Protein AF-A0A536VC87-F1 (afdb_monomer_lite)

Sequence (57 aa):
MITILDLKAEFAKLTLLRGRTPQTTEVERKGSGAFATLAPFRDGNIFSAKFAGDGAW

Structure (mmCIF, N/CA/C/O backbone):
data_AF-A0A536VC87-F1
#
_entry.id   AF-A0A536VC87-F1
#
loop_
_atom_site.group_PDB
_atom_site.id
_atom_site.type_symbol
_atom_site.label_atom_id
_atom_site.label_alt_id
_atom_site.label_comp_id
_atom_site.label_asym_id
_atom_site.label_entity_id
_atom_site.label_seq_id
_atom_site.pdbx_PDB_ins_code
_atom_site.Cartn_x
_atom_site.Cartn_y
_atom_site.Cartn_z
_atom_site.occupancy
_atom_site.B_iso_or_equiv
_atom_site.auth_seq_id
_atom_site.auth_comp_id
_atom_site.auth_asym_id
_atom_site.auth_atom_id
_atom_site.pdbx_PDB_model_num
ATOM 1 N N . MET A 1 1 ? 18.568 7.001 -14.809 1.00 73.75 1 MET A N 1
ATOM 2 C CA . MET A 1 1 ? 17.962 5.653 -14.825 1.00 73.75 1 MET A CA 1
ATOM 3 C C . MET A 1 1 ? 16.468 5.824 -15.031 1.00 73.75 1 MET A C 1
ATOM 5 O O . MET A 1 1 ? 15.885 6.645 -14.337 1.00 73.75 1 MET A O 1
ATOM 9 N N . ILE A 1 2 ? 15.875 5.136 -16.006 1.00 85.31 2 ILE A N 1
ATOM 10 C CA . ILE A 1 2 ? 14.420 5.135 -16.209 1.00 85.31 2 ILE A CA 1
ATOM 11 C C . ILE A 1 2 ? 13.851 3.971 -15.394 1.00 85.31 2 ILE A C 1
ATOM 13 O O . ILE A 1 2 ? 14.331 2.848 -15.534 1.00 85.31 2 ILE A O 1
ATOM 17 N N . THR A 1 3 ? 12.854 4.239 -14.553 1.00 92.69 3 THR A N 1
ATOM 18 C CA . THR A 1 3 ?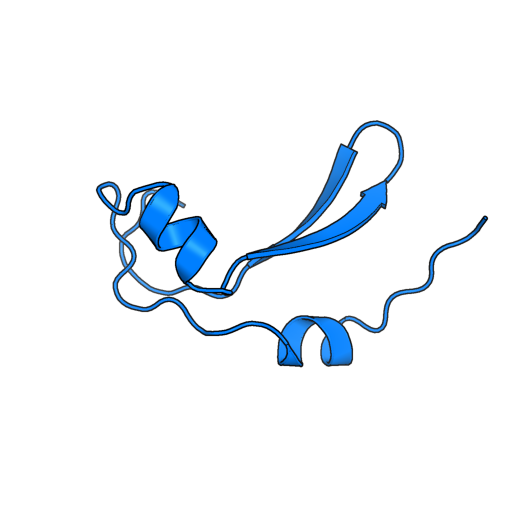 12.131 3.207 -13.799 1.00 92.69 3 THR A CA 1
ATOM 19 C C . THR A 1 3 ? 10.823 2.899 -14.516 1.00 92.69 3 THR A C 1
ATOM 21 O O . THR A 1 3 ? 10.018 3.801 -14.740 1.00 92.69 3 THR A O 1
ATOM 24 N N . ILE A 1 4 ? 10.613 1.633 -14.873 1.00 94.50 4 ILE A N 1
ATOM 25 C CA . ILE A 1 4 ? 9.370 1.139 -15.476 1.00 94.50 4 ILE A CA 1
ATOM 26 C C . ILE A 1 4 ? 8.660 0.282 -14.428 1.00 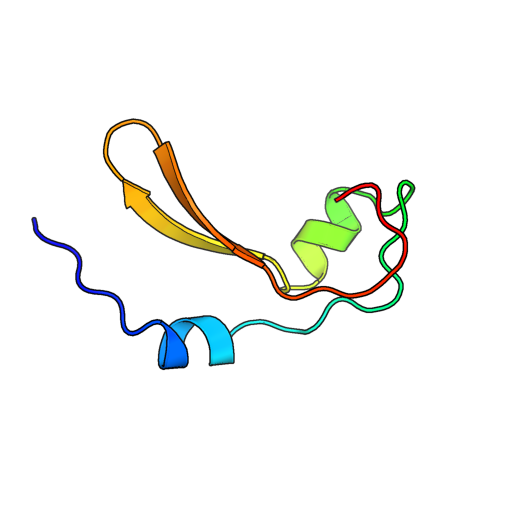94.50 4 ILE A C 1
ATOM 28 O O . ILE A 1 4 ? 9.270 -0.627 -13.869 1.00 94.50 4 ILE A O 1
ATOM 32 N N . LEU A 1 5 ? 7.389 0.582 -14.155 1.00 96.12 5 LEU A N 1
ATOM 33 C CA . LEU A 1 5 ? 6.573 -0.120 -13.164 1.00 96.12 5 LEU A CA 1
ATOM 34 C C . LEU A 1 5 ? 5.420 -0.858 -13.851 1.00 96.12 5 LEU A C 1
ATOM 36 O O . LEU A 1 5 ? 4.643 -0.245 -14.583 1.00 96.12 5 LEU A O 1
ATOM 40 N N . ASP A 1 6 ? 5.266 -2.148 -13.556 1.00 97.19 6 ASP A N 1
ATOM 41 C CA . ASP A 1 6 ? 4.019 -2.869 -13.820 1.00 97.19 6 ASP A CA 1
ATOM 42 C C . ASP A 1 6 ? 3.052 -2.615 -12.660 1.00 97.19 6 ASP A C 1
ATOM 44 O O . ASP A 1 6 ? 3.146 -3.222 -11.591 1.00 97.19 6 ASP A O 1
ATOM 48 N N . LEU A 1 7 ? 2.099 -1.710 -12.877 1.00 96.44 7 LEU A N 1
ATOM 49 C CA . LEU A 1 7 ? 1.133 -1.326 -11.850 1.00 96.44 7 LEU A CA 1
ATOM 50 C C . LEU A 1 7 ? 0.291 -2.506 -11.355 1.00 96.44 7 LEU A C 1
ATOM 52 O O . LEU A 1 7 ? -0.054 -2.555 -10.177 1.00 96.44 7 LEU A O 1
ATOM 56 N N . LYS A 1 8 ? -0.021 -3.483 -12.212 1.00 97.75 8 LYS A N 1
ATOM 57 C CA . LYS A 1 8 ? -0.819 -4.645 -11.810 1.00 97.75 8 LYS A CA 1
ATOM 58 C C . LYS A 1 8 ? -0.027 -5.531 -10.855 1.00 97.75 8 LYS A C 1
ATOM 60 O O . LYS A 1 8 ? -0.568 -5.949 -9.830 1.00 97.75 8 LYS A O 1
ATOM 65 N N . ALA A 1 9 ? 1.241 -5.788 -11.172 1.00 97.94 9 ALA A N 1
ATOM 66 C CA . ALA A 1 9 ? 2.134 -6.547 -10.305 1.00 97.94 9 ALA A CA 1
ATOM 67 C C . ALA A 1 9 ? 2.373 -5.826 -8.971 1.00 97.94 9 ALA A C 1
ATOM 69 O O . ALA A 1 9 ? 2.331 -6.462 -7.920 1.00 97.94 9 ALA A O 1
ATOM 70 N N . GLU A 1 10 ? 2.563 -4.504 -8.986 1.00 97.44 10 GLU A N 1
ATOM 71 C CA . GLU A 1 10 ? 2.739 -3.721 -7.759 1.00 97.44 10 GLU A CA 1
ATOM 72 C C . GLU A 1 10 ? 1.479 -3.717 -6.883 1.00 97.44 10 GLU A C 1
ATOM 74 O O . GLU A 1 10 ? 1.560 -3.926 -5.673 1.00 97.44 10 GLU A O 1
ATOM 79 N N . PHE A 1 11 ? 0.290 -3.556 -7.467 1.00 97.06 11 PHE A N 1
ATOM 80 C CA . PHE A 1 11 ? -0.959 -3.526 -6.696 1.00 97.06 11 PHE A CA 1
ATOM 81 C C . PHE A 1 11 ? -1.339 -4.893 -6.122 1.00 97.06 11 PHE A C 1
ATOM 83 O O . PHE A 1 11 ? -1.995 -4.958 -5.081 1.00 97.06 11 PHE A O 1
ATOM 90 N N . ALA A 1 12 ? -0.913 -5.987 -6.760 1.00 97.56 12 ALA A N 1
ATOM 91 C CA . ALA A 1 12 ? -1.114 -7.339 -6.245 1.00 97.56 12 ALA A CA 1
ATOM 92 C C . ALA A 1 12 ? -0.369 -7.595 -4.922 1.00 97.56 12 ALA A C 1
ATOM 94 O O . ALA A 1 12 ? -0.780 -8.469 -4.162 1.00 97.56 12 ALA A O 1
ATOM 95 N N . LYS A 1 13 ? 0.679 -6.816 -4.617 1.00 97.06 13 LYS A N 1
ATOM 96 C CA . LYS A 1 13 ? 1.444 -6.912 -3.362 1.00 97.06 13 LYS A CA 1
ATOM 97 C C . LYS A 1 13 ? 0.735 -6.252 -2.174 1.00 97.06 13 LYS A C 1
ATOM 99 O O . LYS A 1 13 ? 1.130 -6.483 -1.037 1.00 97.06 13 LYS A O 1
ATOM 104 N N . LEU A 1 14 ? -0.278 -5.416 -2.422 1.00 97.88 14 LEU A N 1
ATOM 105 C CA . LEU A 1 14 ? -0.947 -4.641 -1.378 1.00 97.88 14 LEU A CA 1
ATOM 106 C C . LEU A 1 14 ? -2.044 -5.443 -0.675 1.00 97.88 14 LEU A C 1
ATOM 108 O O . LEU A 1 14 ? -2.976 -5.967 -1.302 1.00 97.88 14 LEU A O 1
ATOM 112 N N . THR A 1 15 ? -2.000 -5.422 0.653 1.00 97.69 15 THR A N 1
ATOM 113 C 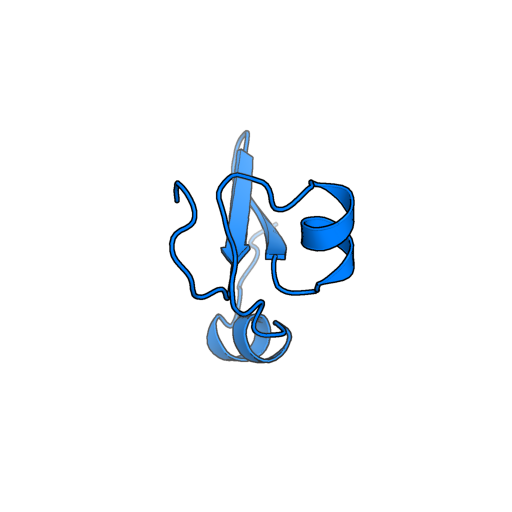CA . THR A 1 15 ? -3.087 -5.914 1.506 1.00 97.69 15 THR A CA 1
ATOM 114 C C . THR A 1 15 ? -4.205 -4.874 1.573 1.00 97.69 15 THR A C 1
ATOM 116 O O . THR A 1 15 ? -3.952 -3.675 1.564 1.00 97.69 15 THR A O 1
ATOM 119 N N . LEU A 1 16 ? -5.466 -5.309 1.634 1.00 95.75 16 LEU A N 1
ATOM 120 C CA . LEU A 1 16 ? -6.585 -4.386 1.832 1.00 95.75 16 LEU A CA 1
ATOM 121 C C . LEU A 1 16 ? -6.724 -4.030 3.318 1.00 95.75 16 LEU A C 1
ATOM 123 O O . LEU A 1 16 ? -7.126 -4.880 4.112 1.00 95.75 16 LEU A O 1
ATOM 127 N N . LEU A 1 17 ? -6.485 -2.768 3.67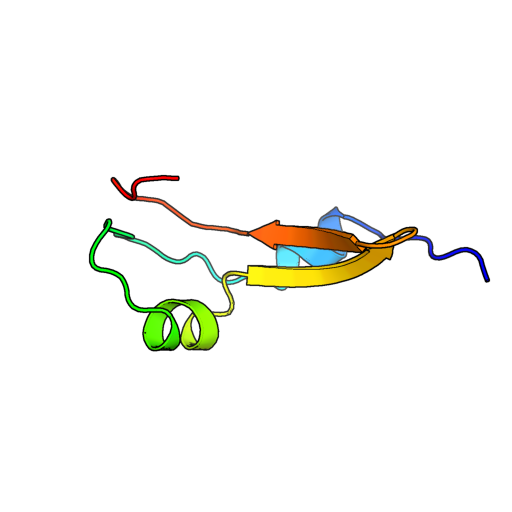6 1.00 95.38 17 LEU A N 1
ATOM 128 C CA . LEU A 1 17 ? -6.861 -2.239 4.990 1.00 95.38 17 LEU A CA 1
ATOM 129 C C . LEU A 1 17 ? -8.367 -1.938 5.012 1.00 95.38 17 LEU A C 1
ATOM 131 O O . LEU A 1 17 ? -8.838 -1.048 4.304 1.00 95.38 17 LEU A O 1
ATOM 135 N N . ARG A 1 18 ? -9.135 -2.681 5.812 1.00 94.56 18 ARG A N 1
ATOM 136 C CA . ARG A 1 18 ? -10.587 -2.485 5.973 1.00 94.56 18 ARG A CA 1
ATOM 137 C C . ARG A 1 18 ? -10.899 -1.652 7.210 1.00 94.56 18 ARG A C 1
ATOM 139 O O . ARG A 1 18 ? -10.167 -1.721 8.189 1.00 94.56 18 ARG A O 1
ATOM 146 N N . GLY A 1 19 ? -12.020 -0.932 7.173 1.00 94.19 19 GLY A N 1
ATOM 147 C CA . GLY A 1 19 ? -12.517 -0.173 8.321 1.00 94.19 19 GLY A CA 1
ATOM 148 C C . GLY A 1 19 ? -11.590 0.969 8.726 1.00 94.19 19 GLY A C 1
ATOM 149 O O . GLY A 1 19 ? -11.512 1.293 9.905 1.00 94.19 19 GLY A O 1
ATOM 150 N N . ARG A 1 20 ? -10.854 1.555 7.770 1.00 94.38 20 ARG A N 1
ATOM 151 C CA . ARG A 1 20 ? -10.003 2.713 8.054 1.00 94.38 20 ARG A CA 1
ATOM 152 C C . ARG A 1 20 ? -10.884 3.871 8.521 1.00 94.38 20 ARG A C 1
ATOM 154 O O . ARG A 1 20 ? -11.868 4.190 7.860 1.00 94.38 20 ARG A O 1
ATOM 161 N N . THR A 1 21 ? -10.503 4.511 9.617 1.00 94.38 21 THR A N 1
ATOM 162 C CA . THR A 1 21 ? -11.189 5.673 10.195 1.00 94.38 21 THR A CA 1
ATOM 163 C C . THR A 1 21 ? -10.208 6.840 10.339 1.00 94.38 21 THR A C 1
ATOM 165 O O . THR A 1 21 ? -8.995 6.651 10.190 1.00 94.38 21 THR A O 1
ATOM 168 N N . PRO A 1 22 ? -10.677 8.060 10.657 1.00 93.50 22 PRO A N 1
ATOM 169 C CA . PRO A 1 22 ? -9.787 9.171 10.990 1.00 93.50 22 PRO A CA 1
ATOM 170 C C . PRO A 1 22 ? -8.888 8.900 12.211 1.00 93.50 22 PRO A C 1
ATOM 172 O O . PRO A 1 22 ? -7.871 9.566 12.369 1.00 93.50 22 PRO A O 1
ATOM 175 N N . GLN A 1 23 ? -9.242 7.927 13.059 1.00 94.62 23 GLN A N 1
ATOM 176 C CA . GLN A 1 23 ? -8.477 7.523 14.243 1.00 94.62 23 GLN A CA 1
ATOM 177 C C . GLN A 1 23 ? -7.454 6.417 13.958 1.00 94.62 23 GLN A C 1
ATOM 179 O O . GLN A 1 23 ? -6.645 6.125 14.835 1.00 94.62 23 GLN A O 1
ATOM 184 N N . THR A 1 24 ? -7.464 5.807 12.763 1.00 92.56 24 THR A N 1
ATOM 185 C CA . THR A 1 24 ? -6.442 4.823 12.383 1.00 92.56 24 THR A CA 1
ATOM 186 C C . THR A 1 24 ? -5.060 5.457 12.491 1.00 92.56 24 THR A C 1
ATOM 188 O O . THR A 1 24 ? -4.738 6.426 11.800 1.00 92.56 24 THR A O 1
ATOM 191 N N . THR A 1 25 ? -4.235 4.892 13.361 1.00 93.62 25 THR A N 1
ATOM 192 C CA . THR A 1 25 ? -2.915 5.418 13.689 1.00 93.62 25 THR A CA 1
ATOM 193 C C . THR A 1 25 ? -1.920 5.168 12.560 1.00 93.62 25 THR A C 1
ATOM 195 O O . THR A 1 25 ? -2.083 4.286 11.711 1.00 93.62 25 THR A O 1
ATOM 198 N N . GLU A 1 26 ? -0.818 5.916 12.563 1.00 91.69 26 GLU A N 1
ATOM 199 C CA . GLU A 1 26 ? 0.264 5.675 11.609 1.00 91.69 26 GLU A CA 1
ATOM 200 C C . GLU A 1 26 ? 0.891 4.281 11.783 1.00 91.69 26 GLU A C 1
ATOM 202 O O . GLU A 1 26 ? 1.295 3.668 10.794 1.00 91.69 26 GLU A O 1
ATOM 207 N N . VAL A 1 27 ? 0.941 3.766 13.016 1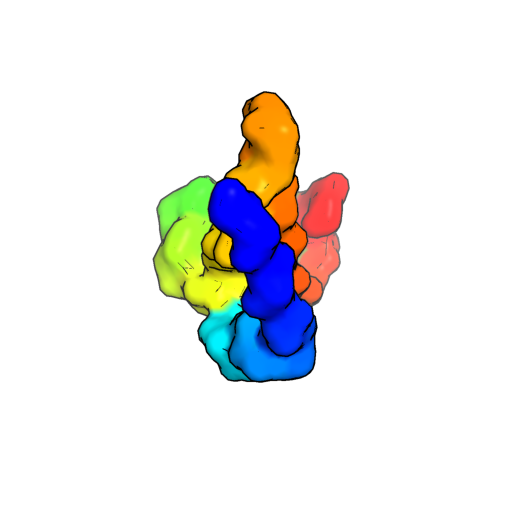.00 95.25 27 VAL A N 1
ATOM 208 C CA . VAL A 1 27 ? 1.474 2.430 13.321 1.00 95.25 27 VAL A CA 1
ATOM 209 C C . VAL A 1 27 ? 0.602 1.349 12.685 1.00 95.25 27 VAL A C 1
ATOM 211 O O . VAL A 1 27 ? 1.124 0.500 11.964 1.00 95.25 27 VAL A O 1
ATOM 214 N N . GLU A 1 28 ? -0.719 1.421 12.859 1.00 93.75 28 GLU A N 1
ATOM 215 C CA . GLU A 1 28 ? -1.666 0.501 12.212 1.00 93.75 28 GLU A CA 1
ATOM 216 C C . GLU A 1 28 ? -1.593 0.611 10.687 1.00 93.75 28 GLU A C 1
ATOM 218 O O . GLU A 1 28 ? -1.535 -0.397 9.981 1.00 93.75 28 GLU A O 1
ATOM 223 N N . ARG A 1 29 ? -1.508 1.839 10.158 1.00 91.56 29 ARG A N 1
ATOM 224 C CA . ARG A 1 29 ? -1.359 2.081 8.719 1.00 91.56 29 ARG A CA 1
ATOM 225 C C . ARG A 1 29 ? -0.086 1.435 8.166 1.00 91.56 29 ARG A C 1
ATOM 227 O O . ARG A 1 29 ? -0.164 0.741 7.155 1.00 91.56 29 ARG A O 1
ATOM 234 N N . LYS A 1 30 ? 1.071 1.639 8.805 1.00 92.44 30 LYS A N 1
ATOM 235 C CA . LYS A 1 30 ? 2.358 1.044 8.394 1.00 92.44 30 LYS A CA 1
ATOM 236 C C . LYS A 1 30 ? 2.344 -0.480 8.519 1.00 92.44 30 LYS A C 1
ATOM 238 O O . LYS A 1 30 ? 2.832 -1.157 7.621 1.00 92.44 30 LYS A O 1
ATOM 243 N N . GLY A 1 31 ? 1.743 -1.012 9.584 1.00 94.75 31 GLY A N 1
ATOM 244 C CA . GLY A 1 31 ? 1.615 -2.454 9.815 1.00 94.75 31 GLY A CA 1
ATOM 245 C C . GLY A 1 31 ? 0.642 -3.163 8.868 1.00 94.75 31 GLY A C 1
ATOM 246 O O . GLY A 1 31 ? 0.740 -4.372 8.693 1.00 94.75 31 GLY A O 1
ATOM 247 N N . SER A 1 32 ? -0.272 -2.432 8.224 1.00 95.19 32 SER A N 1
ATOM 248 C CA . SER A 1 32 ? -1.311 -3.026 7.371 1.00 95.19 32 SER A CA 1
ATOM 249 C C . SER A 1 32 ? -0.809 -3.622 6.051 1.00 95.19 32 SER A C 1
ATOM 251 O O . SER A 1 32 ? -1.522 -4.411 5.439 1.00 95.19 32 SER A O 1
ATOM 253 N N . GLY A 1 33 ? 0.364 -3.206 5.556 1.00 96.19 33 GLY A N 1
ATOM 254 C CA . GLY A 1 33 ? 0.821 -3.541 4.199 1.00 96.19 33 GLY A CA 1
ATOM 255 C C . GLY A 1 33 ? -0.049 -2.944 3.080 1.00 96.19 33 GLY A C 1
ATOM 256 O O . GLY A 1 33 ? 0.094 -3.313 1.916 1.00 96.19 33 GLY A O 1
ATOM 257 N N . ALA A 1 34 ? -0.961 -2.028 3.415 1.00 96.19 34 ALA A N 1
ATOM 258 C CA . ALA A 1 34 ? -1.892 -1.428 2.469 1.00 96.19 34 ALA A CA 1
ATOM 259 C C . ALA A 1 34 ? -1.332 -0.216 1.729 1.00 96.19 34 ALA A C 1
ATOM 261 O O . ALA A 1 34 ? -2.030 0.328 0.882 1.00 96.19 34 ALA A O 1
ATOM 262 N N . PHE A 1 35 ? -0.117 0.232 2.049 1.00 95.12 35 PHE A N 1
ATOM 263 C CA . PHE A 1 35 ? 0.512 1.424 1.483 1.00 95.12 35 PHE A CA 1
ATOM 264 C C . PHE A 1 35 ? 1.945 1.099 1.074 1.00 95.12 35 PHE A C 1
ATOM 266 O O . PHE A 1 35 ? 2.691 0.526 1.867 1.00 95.12 35 PHE A O 1
ATOM 273 N N . ALA A 1 36 ? 2.344 1.518 -0.124 1.00 96.00 36 ALA A N 1
ATOM 274 C CA . ALA A 1 36 ? 3.699 1.325 -0.624 1.00 96.00 36 ALA A CA 1
ATOM 275 C C . ALA A 1 36 ? 4.203 2.553 -1.387 1.00 96.00 36 ALA A C 1
ATOM 277 O O . ALA A 1 36 ? 3.456 3.191 -2.132 1.00 96.00 36 ALA A O 1
ATOM 278 N N . THR A 1 37 ? 5.495 2.841 -1.229 1.00 95.69 37 THR A N 1
ATOM 279 C CA . THR A 1 37 ? 6.248 3.705 -2.145 1.00 95.69 37 THR A CA 1
ATOM 280 C C . THR A 1 37 ? 6.728 2.849 -3.309 1.00 95.69 37 THR A C 1
ATOM 282 O O . THR A 1 37 ? 7.499 1.919 -3.094 1.00 95.69 37 THR A O 1
ATOM 285 N N . LEU A 1 38 ? 6.273 3.143 -4.526 1.00 95.88 38 LEU A N 1
ATOM 286 C CA . LEU A 1 38 ? 6.603 2.353 -5.714 1.00 95.88 38 LEU A CA 1
ATOM 287 C C . LEU A 1 38 ? 7.931 2.789 -6.340 1.00 95.88 38 LEU A C 1
ATOM 289 O O . LEU A 1 38 ? 8.734 1.952 -6.739 1.00 95.88 38 LEU A O 1
ATOM 293 N N . ALA A 1 39 ? 8.162 4.100 -6.434 1.00 96.06 39 ALA A N 1
ATOM 294 C CA . ALA A 1 39 ? 9.400 4.665 -6.965 1.00 96.06 39 ALA A CA 1
ATOM 295 C C . ALA A 1 39 ? 9.564 6.138 -6.553 1.00 96.06 39 ALA A C 1
ATOM 297 O O . ALA A 1 39 ? 8.556 6.829 -6.381 1.00 96.06 39 ALA A O 1
ATOM 298 N N . PRO A 1 40 ? 10.800 6.659 -6.466 1.00 94.94 40 PRO A N 1
ATOM 299 C CA . PRO A 1 40 ? 11.027 8.100 -6.460 1.00 94.94 40 PRO A CA 1
ATOM 300 C C . PRO A 1 40 ? 10.601 8.714 -7.802 1.00 94.94 40 PRO A C 1
ATOM 302 O O . PRO A 1 40 ? 10.765 8.103 -8.860 1.00 94.94 40 PRO A O 1
ATOM 305 N N . PHE A 1 41 ? 10.079 9.939 -7.774 1.00 93.19 41 PHE A N 1
ATOM 306 C CA . PHE A 1 41 ? 9.744 10.702 -8.976 1.00 93.19 41 PHE A CA 1
ATOM 307 C C . PHE A 1 41 ? 10.031 12.186 -8.757 1.00 93.19 41 PHE A C 1
ATOM 309 O O . PHE A 1 41 ? 9.341 12.853 -7.990 1.00 93.19 41 PHE A O 1
ATOM 316 N N . ARG A 1 42 ? 11.051 12.695 -9.463 1.00 92.00 42 ARG A N 1
ATOM 317 C CA . ARG A 1 42 ? 11.596 14.052 -9.299 1.00 92.00 42 ARG A CA 1
ATOM 318 C C . ARG A 1 42 ? 12.009 14.309 -7.841 1.00 92.00 42 ARG A C 1
ATOM 320 O O . ARG A 1 42 ? 12.931 13.664 -7.358 1.00 92.00 42 ARG A O 1
ATOM 327 N N . ASP A 1 43 ? 11.342 15.241 -7.179 1.00 95.12 43 ASP A N 1
ATOM 328 C CA . ASP A 1 43 ? 11.502 15.668 -5.789 1.00 95.12 43 ASP A CA 1
ATOM 329 C C . ASP A 1 43 ? 10.543 14.952 -4.820 1.00 95.12 43 ASP A C 1
ATOM 331 O O . ASP A 1 43 ? 10.589 15.182 -3.613 1.00 95.12 43 ASP A O 1
ATOM 335 N N . GLY A 1 44 ? 9.694 14.062 -5.336 1.00 94.69 44 GLY A N 1
ATOM 336 C CA . GLY A 1 44 ? 8.733 13.288 -4.563 1.00 94.69 44 GLY A CA 1
ATOM 337 C C . GLY A 1 44 ? 8.806 11.792 -4.849 1.00 94.69 44 GLY A C 1
ATOM 338 O O . GLY A 1 44 ? 9.847 11.228 -5.191 1.00 94.69 44 GLY A O 1
ATOM 339 N N . ASN A 1 45 ? 7.664 11.129 -4.692 1.00 95.25 45 ASN A N 1
ATOM 340 C CA . ASN A 1 45 ? 7.527 9.693 -4.889 1.00 95.25 45 ASN A CA 1
ATOM 341 C C . ASN A 1 45 ? 6.179 9.360 -5.531 1.00 95.25 45 ASN A C 1
ATOM 343 O O . ASN A 1 45 ? 5.200 10.091 -5.387 1.00 95.25 45 ASN A O 1
ATOM 347 N N . ILE A 1 46 ? 6.127 8.201 -6.173 1.00 95.56 46 ILE A N 1
ATOM 348 C CA . ILE A 1 46 ? 4.898 7.535 -6.584 1.00 95.56 46 ILE A CA 1
ATOM 349 C C . ILE A 1 46 ? 4.502 6.582 -5.460 1.00 95.56 46 ILE A C 1
ATOM 351 O O . ILE A 1 46 ? 5.274 5.693 -5.094 1.00 95.56 46 ILE A O 1
ATOM 355 N N . PHE A 1 47 ? 3.292 6.748 -4.936 1.00 95.31 47 PHE A N 1
ATOM 356 C CA . PHE A 1 47 ? 2.732 5.889 -3.898 1.00 95.31 47 PHE A CA 1
ATOM 357 C C . PHE A 1 47 ? 1.484 5.177 -4.405 1.00 95.31 47 PHE A C 1
ATOM 359 O O . PHE A 1 47 ? 0.777 5.682 -5.276 1.00 95.31 47 PHE A O 1
ATOM 366 N N . SER A 1 48 ? 1.185 4.025 -3.817 1.00 95.88 48 SER A N 1
ATOM 367 C CA . SER A 1 48 ? -0.105 3.364 -3.976 1.00 95.88 48 SER A CA 1
ATOM 368 C C . SER A 1 48 ? -0.634 2.912 -2.626 1.00 95.88 48 SER A C 1
ATOM 370 O O . SER A 1 48 ? 0.134 2.641 -1.696 1.00 95.88 48 SER A O 1
ATOM 372 N N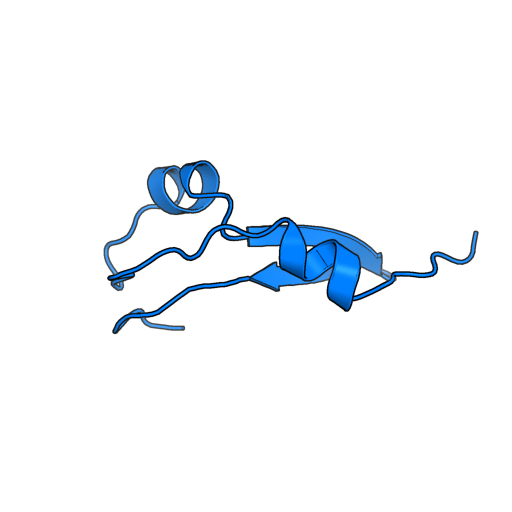 . ALA A 1 49 ? -1.957 2.866 -2.522 1.00 94.75 49 ALA A N 1
ATOM 373 C CA . ALA A 1 49 ? -2.644 2.447 -1.324 1.00 94.75 49 ALA A CA 1
ATOM 374 C C . ALA A 1 49 ? -3.925 1.673 -1.649 1.00 94.75 49 ALA A C 1
ATOM 376 O O . ALA A 1 49 ? -4.602 1.962 -2.635 1.00 94.75 49 ALA A O 1
ATOM 377 N N . LYS A 1 50 ? -4.272 0.702 -0.801 1.00 96.12 50 LYS A N 1
ATOM 378 C CA . LYS A 1 50 ? -5.460 -0.144 -0.946 1.00 96.12 50 LYS A CA 1
ATOM 379 C C . LYS A 1 50 ? -6.216 -0.227 0.375 1.00 96.12 50 LYS A C 1
ATOM 381 O O . LYS A 1 50 ? -5.912 -1.053 1.232 1.00 96.12 50 LYS A O 1
ATOM 386 N N . PHE A 1 51 ? -7.223 0.621 0.544 1.00 94.62 51 PHE A N 1
ATOM 387 C CA . PHE A 1 51 ? -8.013 0.675 1.772 1.00 94.62 51 PHE A CA 1
ATOM 388 C C . PHE A 1 51 ? -9.498 0.923 1.495 1.00 94.62 51 PHE A C 1
ATOM 390 O O . PHE A 1 51 ? -9.877 1.337 0.403 1.00 94.62 51 PHE A O 1
ATOM 397 N N . ALA A 1 52 ? -10.332 0.649 2.495 1.00 94.94 52 ALA A N 1
ATOM 398 C CA . ALA A 1 52 ? -11.759 0.950 2.507 1.00 94.94 52 ALA A CA 1
ATOM 399 C C . ALA A 1 52 ? -12.204 1.378 3.915 1.00 94.94 52 ALA A C 1
ATOM 401 O O . ALA A 1 52 ? -11.682 0.862 4.909 1.00 94.94 52 ALA A O 1
ATOM 402 N N . GLY A 1 53 ? -13.186 2.274 3.998 1.00 92.75 53 GLY A N 1
ATOM 403 C CA . GLY A 1 53 ? -13.752 2.792 5.248 1.00 92.75 53 GLY A CA 1
ATOM 404 C C . GLY A 1 53 ? -14.057 4.287 5.162 1.00 92.75 53 GLY A C 1
ATOM 405 O O . GLY A 1 53 ? -13.890 4.887 4.104 1.00 92.75 53 GLY A O 1
ATOM 406 N N . ASP A 1 54 ? -14.448 4.872 6.291 1.00 91.50 54 ASP A N 1
ATOM 407 C CA . ASP A 1 54 ? -14.861 6.279 6.418 1.00 91.50 54 ASP A CA 1
ATOM 408 C C . ASP A 1 54 ? -13.713 7.178 6.914 1.00 91.50 54 ASP A C 1
ATOM 410 O O . ASP A 1 54 ? -13.893 8.112 7.698 1.00 91.50 54 ASP A O 1
ATOM 414 N N . GLY A 1 55 ? -12.485 6.855 6.508 1.00 84.88 55 GLY A N 1
ATOM 415 C CA . GLY A 1 55 ? -11.316 7.685 6.775 1.00 84.88 55 GLY A CA 1
ATOM 416 C C . GLY A 1 55 ? -11.423 9.042 6.077 1.00 84.88 55 GLY A C 1
ATOM 417 O O . GLY A 1 55 ? -12.083 9.176 5.054 1.00 84.88 55 GLY A O 1
ATOM 418 N N . ALA A 1 56 ? -10.717 10.051 6.596 1.00 74.69 56 ALA A N 1
ATOM 419 C CA . ALA A 1 56 ? -10.721 11.408 6.029 1.00 74.69 56 ALA A CA 1
ATOM 420 C C . ALA A 1 56 ? -10.094 11.525 4.616 1.00 74.69 56 ALA A C 1
ATOM 422 O O . ALA A 1 56 ? -10.044 12.622 4.067 1.00 74.69 56 ALA A O 1
ATOM 423 N N . TRP A 1 57 ? -9.594 10.412 4.066 1.00 59.62 57 TRP A N 1
ATOM 424 C CA . TRP A 1 57 ? -8.982 10.260 2.744 1.00 59.62 57 TRP A CA 1
ATOM 425 C C . TRP A 1 57 ? -9.205 8.841 2.248 1.00 59.62 57 TRP A C 1
ATOM 427 O O . TRP A 1 57 ? -8.835 7.930 3.029 1.00 59.62 57 TRP A O 1
#

Foldseek 3Di:
DDDDDDPVVVQVQAAEAEADAQPCDPVNVVVRSQKDFPAADDPGTDIGGHYDHHYPD

Secondary structure (DSSP, 8-state):
------HHHHHHT---B-S--TT--HHHHHHTT-EEEEEEETTEEEEEE-B-SS---

pLDDT: mean 93.35, std 6.36, range [59.62, 97.94]

Radius of gyration: 12.83 Å; chains: 1; bounding box: 33×23×30 Å